Protein AF-A0A3D3CLP3-F1 (afdb_monomer)

Solvent-accessible surface area (backbone atoms only — not comparable to full-atom values): 6701 Å² total; per-residue (Å²): 112,57,32,13,38,24,83,57,45,46,72,43,32,44,95,54,42,31,43,32,36,69,85,78,76,43,76,45,83,39,57,72,63,59,43,54,38,49,54,42,11,60,40,94,85,31,29,59,61,90,64,56,60,70,66,60,53,48,49,33,44,74,74,49,47,34,30,78,57,86,59,96,68,92,74,78,83,79,56,78,46,58,88,82,54,89,85,76,84,88,76,81,91,65,89,84,67,100,63,74,54,96,84,49,93,91,83

pLDDT: mean 94.4, std 3.33, range [79.0, 97.75]

Nearest PDB structures (foldseek):
  5v1s-assembly1_A  TM=6.064E-01  e=2.813E-01  Streptococcus suis
  5txc-assembly1_A  TM=5.192E-01  e=6.654E+00  Asticcacaulis excentricus CB 48
  6h7c-assembly1_A-2  TM=3.894E-01  e=7.591E+00  Zymomonas mobilis subsp. mobilis ZM4 = ATCC 31821

Secondary structure (DSSP, 8-state):
--BEE-TTEEEEESSSEEEEETTTTEEEE--HHHHHHHHHHTSTT-B-GGGS-HHHHHHHHHTTSEESS-----PPP--BPPSSPP------S-S--S---TT-S--

Radius of gyration: 18.67 Å; Cα contacts (8 Å, |Δi|>4): 141; chains: 1; bounding box: 40×26×55 Å

Mean predicted aligned error: 4.15 Å

Sequence (107 aa):
MRYYLSDRFILKLLETPTVYDIRNDELYDLDDDAFEFLKKCAGNEGCGEEGADKEFIGYCLSEGILAKEPVNVKRPFIIKSPVPSLRYLELQITDKCNLKCRHCYIG

Structure (mmCIF, N/CA/C/O backbone):
data_AF-A0A3D3CLP3-F1
#
_entry.id   AF-A0A3D3CLP3-F1
#
loop_
_atom_site.group_PDB
_atom_site.id
_atom_site.type_symbol
_atom_site.label_atom_id
_atom_site.label_alt_id
_atom_site.label_comp_id
_atom_site.label_asym_id
_atom_site.label_entity_id
_atom_site.label_seq_id
_atom_site.pdbx_PDB_ins_code
_atom_site.Cartn_x
_atom_site.Cartn_y
_atom_site.Cartn_z
_atom_site.occupancy
_atom_site.B_iso_or_equiv
_atom_site.auth_seq_id
_atom_site.auth_comp_id
_atom_site.auth_asym_id
_atom_site.auth_atom_id
_atom_site.pdbx_PDB_model_num
ATOM 1 N N . MET A 1 1 ? -15.899 -4.408 18.352 1.00 86.19 1 MET A N 1
ATOM 2 C CA . MET A 1 1 ? -15.344 -5.495 17.506 1.00 86.19 1 MET A CA 1
ATOM 3 C C . MET A 1 1 ? -13.858 -5.217 17.271 1.00 86.19 1 MET A C 1
ATOM 5 O O . MET A 1 1 ? -13.442 -4.113 17.597 1.00 86.19 1 MET A O 1
ATOM 9 N N . ARG A 1 2 ? -13.047 -6.176 16.797 1.00 93.56 2 ARG A N 1
ATOM 10 C CA . ARG A 1 2 ? -11.653 -5.893 16.398 1.00 93.56 2 ARG A CA 1
ATOM 11 C C . ARG A 1 2 ? -11.518 -5.891 14.879 1.00 93.56 2 ARG A C 1
ATOM 13 O O . ARG A 1 2 ? -12.202 -6.666 14.212 1.00 93.56 2 ARG A O 1
ATOM 20 N N . TYR A 1 3 ? -10.643 -5.034 14.369 1.00 96.75 3 TYR A N 1
ATOM 21 C CA . TYR A 1 3 ? -10.332 -4.917 12.950 1.00 96.75 3 TYR A CA 1
ATOM 22 C C . TYR A 1 3 ? -8.836 -5.043 12.710 1.00 96.75 3 TYR A C 1
ATOM 24 O O . TYR A 1 3 ? -8.015 -4.670 13.550 1.00 96.75 3 TYR A O 1
ATOM 32 N N . TYR A 1 4 ? -8.500 -5.550 11.536 1.00 97.38 4 TYR A N 1
ATOM 33 C CA . TYR A 1 4 ? -7.137 -5.820 11.116 1.00 97.38 4 TYR A CA 1
ATOM 34 C C . TYR A 1 4 ? -6.920 -5.196 9.745 1.00 97.38 4 TYR A C 1
ATOM 36 O O . TYR A 1 4 ? -7.798 -5.274 8.890 1.00 97.38 4 TYR A O 1
ATOM 44 N N . LEU A 1 5 ? -5.762 -4.583 9.514 1.00 97.44 5 LEU A N 1
ATOM 45 C CA . LEU A 1 5 ? -5.400 -4.142 8.167 1.00 97.44 5 LEU A CA 1
ATOM 46 C C . LEU A 1 5 ? -5.295 -5.382 7.263 1.00 97.44 5 LEU A C 1
ATOM 48 O O . LEU A 1 5 ? -4.637 -6.357 7.641 1.00 97.44 5 LEU A O 1
ATOM 52 N N . SER A 1 6 ? -5.919 -5.354 6.085 1.00 97.19 6 SER A N 1
ATOM 53 C CA . SER A 1 6 ? -5.889 -6.490 5.156 1.00 97.19 6 SER A CA 1
ATOM 54 C C . SER A 1 6 ? -4.483 -6.724 4.590 1.00 97.19 6 SER A C 1
ATOM 56 O O . SER A 1 6 ? -3.626 -5.836 4.584 1.00 97.19 6 SER A O 1
ATOM 58 N N . ASP A 1 7 ? -4.226 -7.939 4.121 1.00 94.69 7 ASP A N 1
ATOM 59 C CA . ASP A 1 7 ? -2.953 -8.385 3.539 1.00 94.69 7 ASP A CA 1
ATOM 60 C C . ASP A 1 7 ? -2.535 -7.626 2.270 1.00 94.69 7 ASP A C 1
ATOM 62 O O . ASP A 1 7 ? -1.349 -7.359 2.079 1.00 94.69 7 ASP A O 1
ATOM 66 N N . ARG A 1 8 ? -3.498 -7.238 1.429 1.00 95.06 8 ARG A N 1
ATOM 67 C CA . ARG A 1 8 ? -3.258 -6.503 0.179 1.00 95.06 8 ARG A CA 1
ATOM 68 C C . ARG A 1 8 ? -2.923 -5.025 0.365 1.00 95.06 8 ARG A C 1
ATOM 70 O O . ARG A 1 8 ? -2.548 -4.376 -0.605 1.00 95.06 8 ARG A O 1
ATOM 77 N N . PHE A 1 9 ? -3.062 -4.499 1.581 1.00 97.19 9 PHE A N 1
ATOM 78 C CA . PHE A 1 9 ? -2.822 -3.090 1.874 1.00 97.19 9 PHE A CA 1
ATOM 79 C C . PHE A 1 9 ? -1.562 -2.891 2.711 1.00 97.19 9 PHE A C 1
ATOM 81 O O . PHE A 1 9 ? -1.309 -3.623 3.672 1.00 97.19 9 PHE A O 1
ATOM 88 N N . ILE A 1 10 ? -0.775 -1.867 2.380 1.00 96.38 10 ILE A N 1
ATOM 89 C CA . ILE A 1 10 ? 0.450 -1.497 3.104 1.00 96.38 10 ILE A CA 1
ATOM 90 C C . ILE A 1 10 ? 0.433 -0.011 3.436 1.00 96.38 10 ILE A C 1
ATOM 92 O O . ILE A 1 10 ? 0.222 0.825 2.563 1.00 96.38 10 ILE A O 1
ATOM 96 N N . LEU A 1 11 ? 0.743 0.318 4.689 1.00 97.25 11 LEU A N 1
ATOM 97 C CA . LEU A 1 11 ? 0.996 1.696 5.096 1.00 97.25 11 LEU A CA 1
ATOM 98 C C . LEU A 1 11 ? 2.373 2.157 4.633 1.00 97.25 11 LEU A C 1
ATOM 100 O O . LEU A 1 11 ? 3.372 1.456 4.819 1.00 97.25 11 LEU A O 1
ATOM 104 N N . LYS A 1 12 ? 2.428 3.358 4.065 1.00 96.38 12 LYS A N 1
ATOM 105 C CA . LYS A 1 12 ? 3.661 4.012 3.635 1.00 96.38 12 LYS A CA 1
ATOM 106 C C . LYS A 1 12 ? 3.675 5.458 4.128 1.00 96.38 12 LYS A C 1
ATOM 108 O O . LYS A 1 12 ? 2.645 6.119 4.173 1.00 96.38 12 LYS A O 1
ATOM 113 N N . LEU A 1 13 ? 4.863 5.945 4.479 1.00 96.62 13 LEU A N 1
ATOM 114 C CA . LEU A 1 13 ? 5.123 7.372 4.670 1.00 96.62 13 LEU A CA 1
ATOM 115 C C . LEU A 1 13 ? 5.855 7.873 3.425 1.00 96.62 13 LEU A C 1
ATOM 117 O O . LEU A 1 13 ? 7.081 7.769 3.333 1.00 96.62 13 LEU A O 1
ATOM 121 N N . LEU A 1 14 ? 5.094 8.348 2.445 1.00 95.44 14 LEU A N 1
ATOM 122 C CA . LEU A 1 14 ? 5.602 8.854 1.168 1.00 95.44 14 LEU A CA 1
ATOM 123 C C . LEU A 1 14 ? 5.823 10.359 1.309 1.00 95.44 14 LEU A C 1
ATOM 125 O O . LEU A 1 14 ? 6.395 10.780 2.311 1.00 95.44 14 LEU A O 1
ATOM 129 N N . GLU A 1 15 ? 5.379 11.193 0.376 1.00 95.81 15 GLU A N 1
ATOM 130 C CA . GLU A 1 15 ? 5.250 12.633 0.615 1.00 95.81 15 GLU A CA 1
ATOM 131 C C . GLU A 1 15 ? 4.248 12.883 1.757 1.00 95.81 15 GLU A C 1
ATOM 133 O O . GLU A 1 15 ? 4.580 13.581 2.719 1.00 95.81 15 GLU A O 1
ATOM 138 N N . THR A 1 16 ? 3.111 12.187 1.705 1.00 95.94 16 THR A N 1
ATOM 139 C CA . THR A 1 16 ? 2.016 12.126 2.686 1.00 95.94 16 THR A CA 1
ATOM 140 C C . THR A 1 16 ? 1.936 10.742 3.355 1.00 95.94 16 THR A C 1
ATOM 142 O O . THR A 1 16 ? 2.527 9.775 2.854 1.00 95.94 16 THR A O 1
ATOM 145 N N . PRO A 1 17 ? 1.257 10.609 4.509 1.00 97.62 17 PRO A N 1
ATOM 146 C CA . PRO A 1 17 ? 0.816 9.313 5.017 1.00 97.62 17 PRO A CA 1
ATOM 147 C C . PRO A 1 17 ? -0.175 8.671 4.041 1.00 97.62 17 PRO A C 1
ATOM 149 O O . PRO A 1 17 ? -1.073 9.333 3.528 1.00 97.62 17 PRO A O 1
ATOM 152 N N . THR A 1 18 ? -0.001 7.384 3.744 1.00 97.38 18 THR A N 1
ATOM 153 C CA . THR A 1 18 ? -0.784 6.721 2.692 1.00 97.38 18 THR A CA 1
ATOM 154 C C . THR A 1 18 ? -1.022 5.255 3.028 1.00 97.38 18 THR A C 1
ATOM 156 O O . THR A 1 18 ? -0.151 4.589 3.601 1.00 97.38 18 THR A O 1
ATOM 159 N N . VAL A 1 19 ? -2.162 4.718 2.596 1.00 97.75 19 VAL A N 1
ATOM 160 C CA . VAL A 1 19 ? -2.368 3.270 2.471 1.00 97.75 19 VAL A CA 1
ATOM 161 C C . VAL A 1 19 ? -2.369 2.890 0.990 1.00 97.75 19 VAL A C 1
ATOM 163 O O . VAL A 1 19 ? -3.040 3.509 0.169 1.00 97.75 19 VAL A O 1
ATOM 166 N N . TYR A 1 20 ? -1.545 1.907 0.640 1.00 96.88 20 TYR A N 1
ATOM 167 C CA . TYR A 1 20 ? -1.333 1.438 -0.727 1.00 96.88 20 TYR A CA 1
ATOM 168 C C . TYR A 1 20 ? -2.052 0.109 -0.953 1.00 96.88 20 TYR A C 1
ATOM 170 O O . TYR A 1 20 ? -1.768 -0.838 -0.217 1.00 96.88 20 TYR A O 1
ATOM 178 N N . ASP A 1 21 ? -2.920 0.027 -1.964 1.00 96.75 21 ASP A N 1
ATOM 179 C CA . ASP A 1 21 ? -3.465 -1.233 -2.480 1.00 96.75 21 ASP A CA 1
ATOM 180 C C . ASP A 1 21 ? -2.469 -1.848 -3.467 1.00 96.75 21 ASP A C 1
ATOM 182 O O . ASP A 1 21 ? -2.317 -1.393 -4.602 1.00 96.75 21 ASP A O 1
ATOM 186 N N . ILE A 1 22 ? -1.809 -2.924 -3.042 1.00 93.88 22 ILE A N 1
ATOM 187 C CA . ILE A 1 22 ? -0.826 -3.641 -3.861 1.00 93.88 22 ILE A CA 1
ATOM 188 C C . ILE A 1 22 ? -1.477 -4.243 -5.111 1.00 93.88 22 ILE A C 1
ATOM 190 O O . ILE A 1 22 ? -0.820 -4.402 -6.137 1.00 93.88 22 ILE A O 1
ATOM 194 N N . ARG A 1 23 ? -2.750 -4.637 -5.026 1.00 94.50 23 ARG A N 1
ATOM 195 C CA . ARG A 1 23 ? -3.419 -5.388 -6.090 1.00 94.50 23 ARG A CA 1
ATOM 196 C C . ARG A 1 23 ? -3.860 -4.488 -7.236 1.00 94.50 23 ARG A C 1
ATOM 198 O O . ARG A 1 23 ? -3.775 -4.915 -8.385 1.00 94.50 23 ARG A O 1
ATOM 205 N N . ASN A 1 24 ? -4.336 -3.292 -6.908 1.00 95.62 24 ASN A N 1
ATOM 206 C CA . ASN A 1 24 ? -4.899 -2.356 -7.882 1.00 95.62 24 ASN A CA 1
ATOM 207 C C . ASN A 1 24 ? -3.920 -1.237 -8.279 1.00 95.62 24 ASN A C 1
ATOM 209 O O . ASN A 1 24 ? -4.226 -0.477 -9.189 1.00 95.62 24 ASN A O 1
ATOM 213 N N . ASP A 1 25 ? -2.748 -1.161 -7.637 1.00 93.88 25 ASP A N 1
ATOM 214 C CA . ASP A 1 25 ? -1.787 -0.057 -7.774 1.00 93.88 25 ASP A CA 1
ATOM 215 C C . ASP A 1 25 ? -2.391 1.311 -7.395 1.00 93.88 25 ASP A C 1
ATOM 217 O O . ASP A 1 25 ? -2.149 2.328 -8.041 1.00 93.88 25 ASP A O 1
ATOM 221 N N . GLU A 1 26 ? -3.188 1.337 -6.320 1.00 95.06 26 GLU A N 1
ATOM 222 C CA . GLU A 1 26 ? -3.909 2.531 -5.856 1.00 95.06 26 GLU A CA 1
ATOM 223 C C . GLU A 1 26 ? -3.351 3.061 -4.531 1.00 95.06 26 GLU A C 1
ATOM 225 O O . GLU A 1 26 ? -2.928 2.306 -3.652 1.00 95.06 26 GLU A O 1
ATOM 230 N N . LEU A 1 27 ? -3.358 4.385 -4.376 1.00 95.00 27 LEU A N 1
ATOM 231 C CA . LEU A 1 27 ? -2.887 5.087 -3.184 1.00 95.00 27 LEU A CA 1
ATOM 232 C C . LEU A 1 27 ? -4.006 5.950 -2.619 1.00 95.00 27 LEU A C 1
ATOM 234 O O . LEU A 1 27 ? -4.538 6.812 -3.315 1.00 95.00 27 LEU A O 1
ATOM 238 N N . TYR A 1 28 ? -4.299 5.749 -1.341 1.00 96.69 28 TYR A N 1
ATOM 239 C CA . TYR A 1 28 ? -5.237 6.571 -0.592 1.00 96.69 28 TYR A CA 1
ATOM 240 C C . TYR A 1 28 ? -4.445 7.445 0.371 1.00 96.69 28 TYR A C 1
ATOM 242 O O . TYR A 1 28 ? -3.797 6.923 1.286 1.00 96.69 28 TYR A O 1
ATOM 250 N N . ASP A 1 29 ? -4.481 8.756 0.151 1.00 97.00 29 ASP A N 1
ATOM 251 C CA . ASP A 1 29 ? -3.921 9.725 1.088 1.00 97.00 29 ASP A CA 1
ATOM 252 C C . ASP A 1 29 ? -4.702 9.700 2.399 1.00 97.00 29 ASP A C 1
ATOM 254 O O . ASP A 1 29 ? -5.932 9.630 2.415 1.00 97.00 29 ASP A O 1
ATOM 258 N N . LEU A 1 30 ? -3.963 9.736 3.502 1.00 97.62 30 LEU A N 1
ATOM 259 C CA . LEU A 1 30 ? -4.499 9.686 4.851 1.00 97.62 30 LEU A CA 1
ATOM 260 C C . LEU A 1 30 ? -4.094 10.949 5.600 1.00 97.62 30 LEU A C 1
ATOM 262 O O . LEU A 1 30 ? -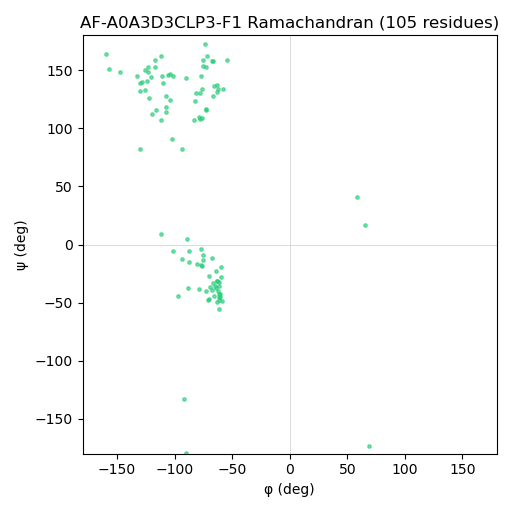2.974 11.446 5.444 1.00 97.62 30 LEU A O 1
ATOM 266 N N . ASP A 1 31 ? -4.993 11.426 6.451 1.00 96.38 31 ASP A N 1
ATOM 267 C CA . ASP A 1 31 ? -4.600 12.319 7.531 1.00 96.38 31 ASP A CA 1
ATOM 268 C C . ASP A 1 31 ? -3.855 11.543 8.636 1.00 96.38 31 ASP A C 1
ATOM 270 O O . ASP A 1 31 ? -3.722 10.311 8.605 1.00 96.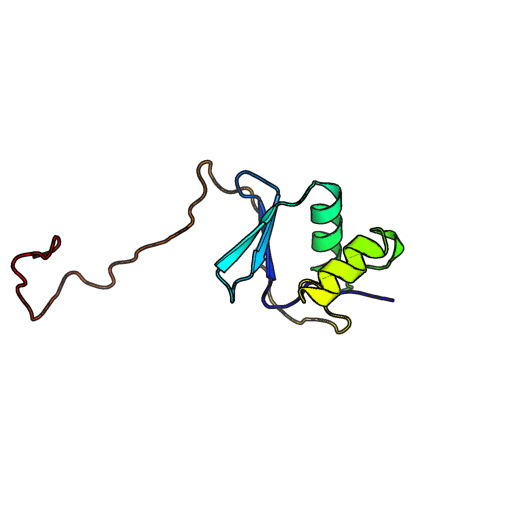38 31 ASP A O 1
ATOM 274 N N . ASP A 1 32 ? -3.319 12.283 9.604 1.00 95.50 32 ASP A N 1
ATOM 275 C CA . ASP A 1 32 ? -2.507 11.708 10.676 1.00 95.50 32 ASP A CA 1
ATOM 276 C C . ASP A 1 32 ? -3.321 10.761 11.579 1.00 95.50 32 ASP A C 1
ATOM 278 O O . ASP A 1 32 ? -2.807 9.722 12.009 1.00 95.50 32 ASP A O 1
ATOM 282 N N . ASP A 1 33 ? -4.599 11.071 11.823 1.00 95.62 33 ASP A N 1
ATOM 283 C CA . ASP A 1 33 ? -5.480 10.279 12.686 1.00 95.62 33 ASP A CA 1
ATOM 284 C C . ASP A 1 33 ? -5.838 8.934 12.034 1.00 95.62 33 ASP A C 1
ATOM 286 O O . ASP A 1 33 ? -5.689 7.873 12.653 1.00 95.62 33 ASP A O 1
ATOM 290 N N . ALA A 1 34 ? -6.229 8.949 10.757 1.00 96.88 34 ALA A N 1
ATOM 291 C CA . ALA A 1 34 ? -6.505 7.755 9.968 1.00 96.88 34 ALA A CA 1
ATOM 292 C C . ALA A 1 34 ? -5.253 6.884 9.820 1.00 96.88 34 ALA A C 1
ATOM 294 O O . ALA A 1 34 ? -5.326 5.654 9.928 1.00 96.88 34 ALA A O 1
ATOM 295 N N . PHE A 1 35 ? -4.085 7.501 9.622 1.00 97.50 35 PHE A N 1
ATOM 296 C CA . PHE A 1 35 ? -2.822 6.777 9.540 1.00 97.50 35 PHE A CA 1
ATOM 297 C C . PHE A 1 35 ? -2.480 6.065 10.851 1.00 97.50 35 PHE A C 1
ATOM 299 O O . PHE A 1 35 ? -2.176 4.867 10.844 1.00 97.50 35 PHE A O 1
ATOM 306 N N . GLU A 1 36 ? -2.554 6.760 11.988 1.00 96.06 36 GLU A N 1
ATOM 307 C CA . GLU A 1 36 ? -2.270 6.160 13.294 1.00 96.06 36 GLU A CA 1
ATOM 308 C C . GLU A 1 36 ? -3.312 5.104 13.683 1.00 96.06 36 GLU A C 1
ATOM 310 O O . GLU A 1 36 ? -2.958 4.084 14.284 1.00 96.06 36 GLU A O 1
ATOM 315 N N . PHE A 1 37 ? -4.576 5.275 13.289 1.00 97.19 37 PHE A N 1
ATOM 316 C CA . PHE A 1 37 ? -5.591 4.237 13.438 1.00 97.19 37 PHE A CA 1
ATOM 317 C C . PHE A 1 37 ? -5.230 2.975 12.647 1.00 97.19 37 PHE A C 1
ATOM 319 O O . PHE A 1 37 ? -5.092 1.897 13.233 1.00 97.19 37 PHE A O 1
ATOM 326 N N . LEU A 1 38 ? -4.996 3.089 11.335 1.00 97.12 38 LEU A N 1
ATOM 327 C CA . LEU A 1 38 ? -4.670 1.935 10.491 1.00 97.12 38 LEU A CA 1
ATOM 328 C C . LEU A 1 38 ? -3.356 1.267 10.910 1.00 97.12 38 LEU A C 1
ATOM 330 O O . LEU A 1 38 ? -3.222 0.046 10.814 1.00 97.12 38 LEU A O 1
ATOM 334 N N . LYS A 1 39 ? -2.396 2.036 11.430 1.00 95.94 39 LYS A N 1
ATOM 335 C CA . LYS A 1 39 ? -1.136 1.520 11.981 1.00 95.94 39 LYS A CA 1
ATOM 336 C C . LYS A 1 39 ? -1.359 0.650 13.214 1.00 95.94 39 LYS A C 1
ATOM 338 O O . LYS A 1 39 ? -0.695 -0.378 13.340 1.00 95.94 39 LYS A O 1
ATOM 343 N N . LYS A 1 40 ? -2.321 0.990 14.080 1.00 95.25 40 LYS A N 1
ATOM 344 C CA . LYS A 1 40 ? -2.758 0.108 15.179 1.00 95.25 40 LYS A CA 1
ATOM 345 C C . LYS A 1 40 ? -3.419 -1.158 14.632 1.00 95.25 40 LYS A C 1
ATOM 347 O O . LYS A 1 40 ? -3.072 -2.254 15.062 1.00 95.25 40 LYS A O 1
ATOM 352 N N . CYS A 1 41 ? -4.298 -1.027 13.637 1.00 95.75 41 CYS A N 1
ATOM 353 C CA . CYS A 1 41 ? -4.964 -2.170 12.999 1.00 95.75 41 CYS A CA 1
ATOM 354 C C . CYS A 1 41 ? -3.986 -3.102 12.259 1.00 95.75 41 CYS A C 1
ATOM 356 O O . CYS A 1 41 ? -4.289 -4.272 12.039 1.00 95.75 41 CYS A O 1
ATOM 358 N N . ALA A 1 42 ? -2.813 -2.604 11.861 1.00 95.25 42 ALA A N 1
ATOM 359 C CA . ALA A 1 42 ? -1.752 -3.393 11.243 1.00 95.25 42 ALA A CA 1
ATOM 360 C C . ALA A 1 42 ? -0.982 -4.281 12.239 1.00 95.25 42 ALA A C 1
ATOM 362 O O . ALA A 1 42 ? -0.229 -5.156 11.805 1.00 95.25 42 ALA A O 1
ATOM 363 N N . GLY A 1 43 ? -1.141 -4.055 13.548 1.00 91.12 43 GLY A N 1
ATOM 364 C CA . GLY A 1 43 ? -0.554 -4.882 14.599 1.00 91.12 43 GLY A CA 1
ATOM 365 C C . GLY A 1 43 ? -1.278 -6.220 14.780 1.00 91.12 43 GLY A C 1
ATOM 366 O O . GLY A 1 43 ? -2.452 -6.362 14.447 1.00 91.12 43 GLY A O 1
ATOM 367 N N . ASN A 1 44 ? -0.590 -7.199 15.377 1.00 87.69 44 ASN A N 1
ATOM 368 C CA . ASN A 1 44 ? -1.116 -8.561 15.579 1.00 87.69 44 ASN A CA 1
ATOM 369 C C . ASN A 1 44 ? -2.402 -8.608 16.417 1.00 87.69 44 ASN A C 1
ATOM 371 O O . ASN A 1 44 ? -3.211 -9.521 16.276 1.00 87.69 44 ASN A O 1
ATOM 375 N N . GLU A 1 45 ? -2.584 -7.638 17.309 1.00 91.00 45 GLU A N 1
ATOM 376 C CA . GLU A 1 45 ? -3.766 -7.559 18.160 1.00 91.00 45 GLU A CA 1
ATOM 377 C C . GLU A 1 45 ? -4.980 -6.953 17.446 1.00 91.00 45 GLU A C 1
ATOM 379 O O . GLU A 1 45 ? -6.103 -7.148 17.916 1.00 91.00 45 GLU A O 1
ATOM 384 N N . GLY A 1 46 ? -4.782 -6.277 16.312 1.00 92.50 46 GLY A N 1
ATOM 385 C CA . GLY A 1 46 ? -5.802 -5.458 15.664 1.00 92.50 46 GLY A CA 1
ATOM 386 C C . GLY A 1 46 ? -6.140 -4.195 16.462 1.00 92.50 46 GLY A C 1
ATOM 387 O O . GLY A 1 46 ? -5.510 -3.874 17.469 1.00 92.50 46 GLY A O 1
ATOM 388 N N . CYS A 1 47 ? -7.159 -3.473 16.009 1.00 93.81 47 CYS A N 1
ATOM 389 C CA . CYS A 1 47 ? -7.655 -2.237 16.617 1.00 93.81 47 CYS A CA 1
ATOM 390 C C . CYS A 1 47 ? -9.145 -2.355 16.978 1.00 93.81 47 CYS A C 1
ATOM 392 O O . CYS A 1 47 ? -9.876 -3.138 16.366 1.00 93.81 47 CYS A O 1
ATOM 394 N N . GLY A 1 48 ? -9.591 -1.603 17.987 1.00 93.25 48 GLY A N 1
ATOM 395 C CA . GLY A 1 48 ? -11.001 -1.495 18.371 1.00 93.25 48 GLY A CA 1
ATOM 396 C C . GLY A 1 48 ? -11.743 -0.356 17.662 1.00 93.25 48 GLY A C 1
ATOM 397 O O . GLY A 1 48 ? -11.173 0.374 16.854 1.00 93.25 48 GLY A O 1
ATOM 398 N N . GLU A 1 49 ? -13.031 -0.204 17.974 1.00 89.19 49 GLU A N 1
ATOM 399 C CA . GLU A 1 49 ? -13.906 0.848 17.417 1.00 89.19 49 GLU A CA 1
ATOM 400 C C . GLU A 1 49 ? -13.654 2.223 18.044 1.00 89.19 49 GLU A C 1
ATOM 402 O O . GLU A 1 49 ? -14.029 3.239 17.482 1.00 89.19 49 GLU A O 1
ATOM 407 N N . GLU A 1 50 ? -13.006 2.274 19.204 1.00 86.25 50 GLU A N 1
ATOM 408 C CA . GLU A 1 50 ? -12.696 3.503 19.933 1.00 86.25 50 GLU A CA 1
ATOM 409 C C . GLU A 1 50 ? -11.667 4.407 19.235 1.00 86.25 50 GLU A C 1
ATOM 411 O O . GLU A 1 50 ? -11.458 5.539 19.664 1.00 86.25 50 GLU A O 1
ATOM 416 N N . GLY A 1 51 ? -10.998 3.906 18.193 1.00 79.00 51 GLY A N 1
ATOM 417 C CA . GLY A 1 51 ? -9.906 4.606 17.523 1.00 79.00 51 GLY A CA 1
ATOM 418 C C . GLY A 1 51 ? -10.299 5.447 16.307 1.00 79.00 51 GLY A C 1
ATOM 419 O O . GLY A 1 51 ? -9.448 6.196 15.840 1.00 79.00 51 GLY A O 1
ATOM 420 N N . ALA A 1 52 ? -11.521 5.311 15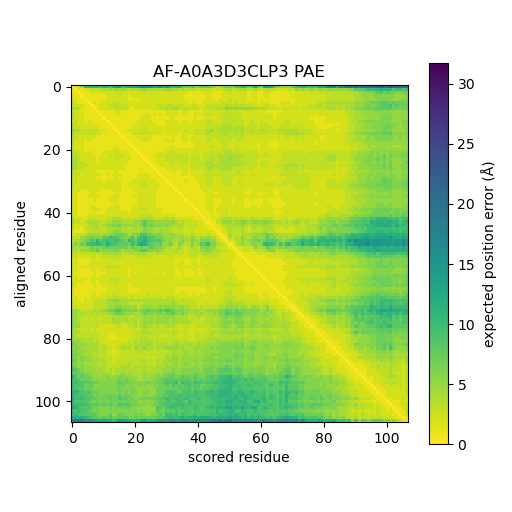.785 1.00 91.38 52 ALA A N 1
ATOM 421 C CA . ALA A 1 52 ? -12.017 6.057 14.626 1.00 91.38 52 ALA A CA 1
ATOM 422 C C . ALA A 1 52 ? -13.553 6.064 14.596 1.00 91.38 52 ALA A C 1
ATOM 424 O O . ALA A 1 52 ? -14.202 5.259 15.266 1.00 91.38 52 ALA A O 1
ATOM 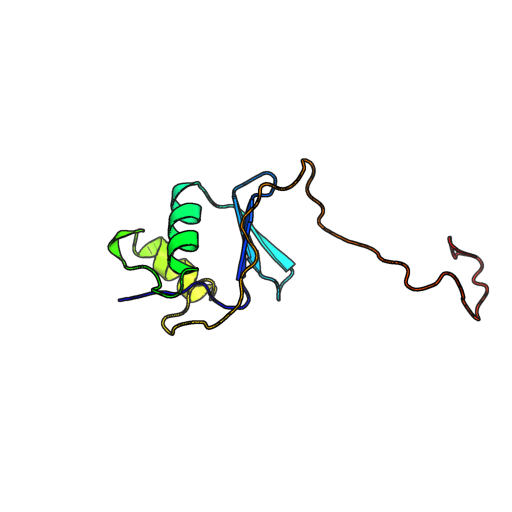425 N N . ASP A 1 53 ? -14.158 6.960 13.817 1.00 93.25 53 ASP A N 1
ATOM 426 C CA . ASP A 1 53 ? -15.609 6.980 13.664 1.00 93.25 53 ASP A CA 1
ATOM 427 C C . ASP A 1 53 ? -16.130 5.795 12.820 1.00 93.25 53 ASP A C 1
ATOM 429 O O . ASP A 1 53 ? -15.405 5.111 12.090 1.00 93.25 53 ASP A O 1
ATOM 433 N N . LYS A 1 54 ? -17.433 5.526 12.943 1.00 94.00 54 LYS A N 1
ATOM 434 C CA . LYS A 1 54 ? -18.077 4.370 12.301 1.00 94.00 54 LYS A CA 1
ATOM 435 C C . LYS A 1 54 ? -18.177 4.497 10.784 1.00 94.00 54 LYS A C 1
ATOM 437 O O . LYS A 1 54 ? -18.257 3.465 10.118 1.00 94.00 54 LYS A O 1
ATOM 442 N N . GLU A 1 55 ? -18.229 5.715 10.255 1.00 95.88 55 GLU A N 1
ATOM 443 C CA . GLU A 1 55 ? -18.319 5.956 8.817 1.00 95.88 55 GLU A CA 1
ATOM 444 C C . GLU A 1 55 ? -16.991 5.593 8.158 1.00 95.88 55 GLU A C 1
ATOM 446 O O . GLU A 1 55 ? -16.977 4.785 7.229 1.00 95.88 55 GLU A O 1
ATOM 451 N N . PHE A 1 56 ? -15.878 6.060 8.725 1.00 96.19 56 PHE A N 1
ATOM 452 C CA . PHE A 1 56 ? -14.536 5.699 8.283 1.00 96.19 56 PHE A CA 1
ATOM 453 C C . PHE A 1 56 ? -14.289 4.188 8.351 1.00 96.19 56 PHE A C 1
ATOM 455 O O . PHE A 1 56 ? -13.871 3.578 7.367 1.00 96.19 56 PHE A O 1
ATOM 462 N N . ILE A 1 57 ? -14.616 3.543 9.477 1.00 96.62 57 ILE A N 1
ATOM 463 C CA . ILE A 1 57 ? -14.478 2.083 9.612 1.00 96.62 57 ILE A CA 1
ATOM 464 C C . ILE A 1 57 ? -15.343 1.356 8.573 1.00 96.62 57 ILE A C 1
ATOM 466 O O . ILE A 1 57 ? -14.897 0.378 7.970 1.00 96.62 57 ILE A O 1
ATOM 470 N N . GLY A 1 58 ? -16.576 1.822 8.354 1.00 97.00 58 GLY A N 1
ATOM 471 C CA . GLY A 1 58 ? -17.486 1.272 7.353 1.00 97.00 58 GLY A CA 1
ATOM 472 C C . GLY A 1 58 ? -16.918 1.366 5.940 1.00 97.00 58 GLY A C 1
ATOM 473 O O . GLY A 1 58 ? -16.923 0.367 5.221 1.00 97.00 58 GLY A O 1
ATOM 474 N N . TYR A 1 59 ? -16.364 2.525 5.585 1.00 96.88 59 TYR A N 1
ATOM 475 C CA . TYR A 1 59 ? -15.687 2.747 4.312 1.00 96.88 59 TYR A CA 1
ATOM 476 C C . TYR A 1 59 ? -14.466 1.833 4.151 1.00 96.88 59 TYR A C 1
ATOM 478 O O . TYR A 1 59 ? -14.329 1.124 3.156 1.00 96.88 59 TYR A O 1
ATOM 486 N N . CYS A 1 60 ? -13.604 1.747 5.167 1.00 97.44 60 CYS A N 1
ATOM 487 C CA . CYS A 1 60 ? -12.452 0.854 5.115 1.00 97.44 60 CYS A CA 1
ATOM 488 C C . CYS A 1 60 ? -12.847 -0.624 4.971 1.00 97.44 60 CYS A C 1
ATOM 490 O O . CYS A 1 60 ? -12.116 -1.391 4.350 1.00 97.44 60 CYS A O 1
ATOM 492 N N . LEU A 1 61 ? -13.981 -1.048 5.535 1.00 97.25 61 LEU A N 1
ATOM 493 C CA . LEU A 1 61 ? -14.501 -2.403 5.346 1.00 97.25 61 LEU A CA 1
ATOM 494 C C . LEU A 1 61 ? -15.067 -2.610 3.935 1.00 97.25 61 LEU A C 1
ATOM 496 O O . LEU A 1 61 ? -14.854 -3.680 3.367 1.00 97.25 61 LEU A O 1
ATOM 500 N N . SER A 1 62 ? -15.769 -1.626 3.362 1.00 97.12 62 SER A N 1
ATOM 501 C CA . SER A 1 62 ? -16.323 -1.739 2.003 1.00 97.12 62 SER A CA 1
ATOM 502 C C . SER A 1 62 ? -15.233 -1.779 0.938 1.00 97.12 62 SER A C 1
ATOM 504 O O . SER A 1 62 ? -15.315 -2.585 0.016 1.00 97.12 62 SER A O 1
ATOM 506 N N . GLU A 1 63 ? -14.175 -0.987 1.117 1.00 96.38 63 GLU A N 1
ATOM 507 C CA . GLU A 1 63 ? -12.984 -1.000 0.262 1.00 96.38 63 GLU A CA 1
ATOM 508 C C . GLU A 1 63 ? -12.055 -2.190 0.564 1.00 96.38 63 GLU A C 1
ATOM 510 O O . GLU A 1 63 ? -11.040 -2.393 -0.099 1.00 96.38 63 GLU A O 1
ATOM 515 N N . GLY A 1 64 ? -12.358 -3.004 1.581 1.00 96.75 64 GLY A N 1
ATOM 516 C CA . GLY A 1 64 ? -11.533 -4.138 2.005 1.00 96.75 64 GLY A CA 1
ATOM 517 C C . GLY A 1 64 ? -10.160 -3.749 2.566 1.00 96.75 64 GLY A C 1
ATOM 518 O O . GLY A 1 64 ? -9.276 -4.602 2.640 1.00 96.75 64 GLY A O 1
ATOM 519 N N . ILE A 1 65 ? -9.963 -2.479 2.936 1.00 97.62 65 ILE A N 1
ATOM 520 C CA . ILE A 1 65 ? -8.783 -1.984 3.663 1.00 97.62 65 ILE A CA 1
ATOM 521 C C . ILE A 1 65 ? -8.692 -2.688 5.017 1.00 97.62 65 ILE A C 1
ATOM 523 O O . ILE A 1 65 ? -7.615 -3.131 5.422 1.00 97.62 65 ILE A O 1
ATOM 527 N N . LEU A 1 66 ? -9.830 -2.837 5.697 1.00 97.56 66 LEU A N 1
ATOM 528 C CA . LEU A 1 66 ? -9.944 -3.577 6.948 1.00 97.56 66 LEU A CA 1
ATOM 529 C C . LEU A 1 66 ? -10.598 -4.943 6.740 1.00 97.56 66 LEU A C 1
ATOM 531 O O . LEU A 1 66 ? -11.530 -5.107 5.956 1.00 97.56 66 LEU A O 1
ATOM 535 N N . ALA A 1 67 ? -10.149 -5.903 7.538 1.00 96.81 67 ALA A N 1
ATOM 536 C CA . ALA A 1 67 ? -10.737 -7.216 7.713 1.00 96.81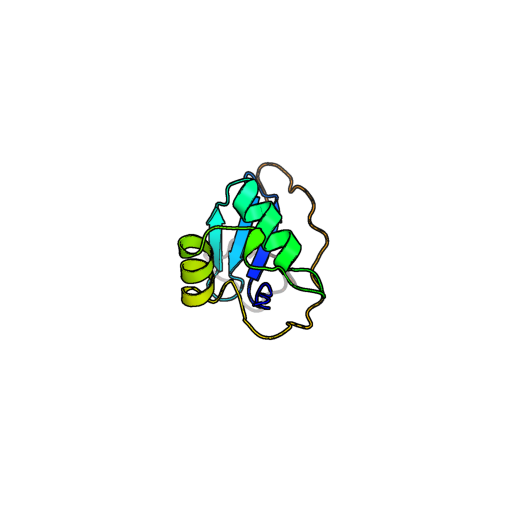 67 ALA A CA 1
ATOM 537 C C . ALA A 1 67 ? -11.211 -7.391 9.163 1.00 96.81 67 ALA A C 1
ATOM 539 O O . ALA A 1 67 ? -10.675 -6.790 10.098 1.00 96.81 67 ALA A O 1
ATOM 540 N N . LYS A 1 68 ? -12.227 -8.236 9.359 1.00 95.56 68 LYS A N 1
ATOM 541 C CA . LYS A 1 68 ? -12.718 -8.621 10.698 1.00 95.56 68 LYS A CA 1
ATOM 542 C C . LYS A 1 68 ? -11.962 -9.815 11.281 1.00 95.56 68 LYS A C 1
ATOM 544 O O . LYS A 1 68 ? -12.071 -10.089 12.472 1.00 95.56 68 LYS A O 1
ATOM 549 N N . GLU A 1 69 ? -11.214 -10.519 10.440 1.00 94.44 69 GLU A N 1
ATOM 550 C CA . GLU A 1 69 ? -10.402 -11.665 10.825 1.00 94.44 69 GLU A CA 1
ATOM 551 C C . GLU A 1 69 ? -8.930 -11.251 10.951 1.00 94.44 69 GLU A C 1
ATOM 553 O O . GLU A 1 69 ? -8.475 -10.396 10.184 1.00 94.44 69 GLU A O 1
ATOM 558 N N . PRO A 1 70 ? -8.176 -11.838 11.898 1.00 94.06 70 PRO A N 1
ATOM 559 C CA . PRO A 1 70 ? -6.747 -11.593 12.018 1.00 94.06 70 PRO A CA 1
ATOM 560 C C . PRO A 1 70 ? -6.000 -11.945 10.732 1.00 94.06 70 PRO A C 1
ATOM 562 O O . PRO A 1 70 ? -6.166 -13.030 10.177 1.00 94.06 70 PRO A O 1
ATOM 565 N N . VAL A 1 71 ? -5.113 -11.050 10.302 1.00 93.56 71 VAL A N 1
ATOM 566 C CA . VAL A 1 71 ? -4.298 -11.235 9.099 1.00 93.56 71 VAL A CA 1
ATOM 567 C C . VAL A 1 71 ? -2.855 -11.514 9.502 1.00 93.56 71 VAL A C 1
ATOM 569 O O . VAL A 1 71 ? -2.196 -10.674 10.111 1.00 93.56 71 VAL A O 1
ATOM 572 N N . ASN A 1 72 ? -2.342 -12.691 9.140 1.00 88.56 72 ASN A N 1
ATOM 573 C CA . ASN A 1 72 ? -0.971 -13.088 9.450 1.00 88.56 72 ASN A CA 1
ATOM 574 C C . ASN A 1 72 ? -0.022 -12.754 8.290 1.00 88.56 72 ASN A C 1
ATOM 576 O O . ASN A 1 72 ? 0.294 -13.610 7.464 1.00 88.56 72 ASN A O 1
ATOM 580 N N . VAL A 1 73 ? 0.423 -11.497 8.223 1.00 90.19 73 VAL A N 1
ATOM 581 C CA . VAL A 1 73 ? 1.383 -11.028 7.213 1.00 90.19 73 VAL A CA 1
ATOM 582 C C . VAL A 1 73 ? 2.555 -10.296 7.847 1.00 90.19 73 VAL A C 1
ATOM 584 O O . VAL A 1 73 ? 2.399 -9.481 8.755 1.00 90.19 73 VAL A O 1
ATOM 587 N N . LYS A 1 74 ? 3.758 -10.547 7.322 1.00 89.56 74 LYS A N 1
ATOM 588 C CA . LYS A 1 74 ? 4.948 -9.792 7.711 1.00 89.56 74 LYS A CA 1
ATOM 589 C C . LYS A 1 74 ? 4.945 -8.449 6.987 1.00 89.56 74 LYS A C 1
ATOM 591 O O . LYS A 1 74 ? 5.167 -8.390 5.781 1.00 89.56 74 LYS A O 1
ATOM 596 N N . ARG A 1 75 ? 4.718 -7.373 7.735 1.00 90.00 75 ARG A N 1
ATOM 597 C CA . ARG A 1 75 ? 4.716 -6.004 7.206 1.00 90.00 75 ARG A CA 1
ATOM 598 C C . ARG A 1 75 ? 6.121 -5.392 7.292 1.00 90.00 75 ARG A C 1
ATOM 600 O O . ARG A 1 75 ? 6.841 -5.675 8.253 1.00 90.00 75 ARG A O 1
ATOM 607 N N . PRO A 1 76 ? 6.543 -4.584 6.305 1.00 89.69 76 PRO A N 1
ATOM 608 C CA . PRO A 1 76 ? 7.790 -3.837 6.403 1.00 89.69 76 PRO A CA 1
ATOM 609 C C . PRO A 1 76 ? 7.696 -2.773 7.503 1.00 89.69 76 PRO A C 1
ATOM 611 O O . PRO A 1 76 ? 6.605 -2.335 7.872 1.00 89.69 76 PRO A O 1
ATOM 614 N N . PHE A 1 77 ? 8.849 -2.334 8.009 1.00 91.94 77 PHE A N 1
ATOM 615 C CA . PHE A 1 77 ? 8.890 -1.175 8.894 1.00 91.94 77 PHE A CA 1
ATOM 616 C C . PHE A 1 77 ? 8.425 0.073 8.146 1.00 91.94 77 PHE A C 1
ATOM 618 O O . PHE A 1 77 ? 8.820 0.313 7.004 1.00 91.94 77 PHE A O 1
ATOM 625 N N . ILE A 1 78 ? 7.606 0.878 8.815 1.00 94.50 78 ILE A N 1
ATOM 626 C CA . ILE A 1 78 ? 7.154 2.159 8.28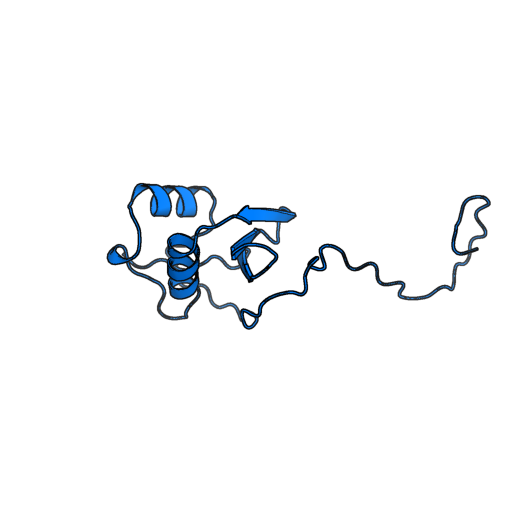8 1.00 94.50 78 ILE A CA 1
ATOM 627 C C . ILE A 1 78 ? 8.296 3.163 8.469 1.00 94.50 78 ILE A C 1
ATOM 629 O O . ILE A 1 78 ? 8.594 3.580 9.587 1.00 94.50 78 ILE A O 1
ATOM 633 N N . ILE A 1 79 ? 8.934 3.538 7.364 1.00 95.31 79 ILE A N 1
ATOM 634 C CA . ILE A 1 79 ? 9.990 4.553 7.303 1.00 95.31 79 ILE A CA 1
ATOM 635 C C . ILE A 1 79 ? 9.588 5.651 6.318 1.00 95.31 79 ILE A C 1
ATOM 637 O O . ILE A 1 79 ? 8.892 5.383 5.337 1.00 95.31 79 ILE A O 1
ATOM 641 N N . LYS A 1 80 ? 10.018 6.892 6.578 1.00 96.38 80 LYS A N 1
ATOM 642 C CA . LYS A 1 80 ? 9.792 8.008 5.652 1.00 96.38 80 LYS A CA 1
ATOM 643 C C . LYS A 1 80 ? 10.595 7.776 4.374 1.00 96.38 80 LYS A C 1
ATOM 645 O O . LYS A 1 80 ? 11.799 7.533 4.428 1.00 96.38 80 LYS A O 1
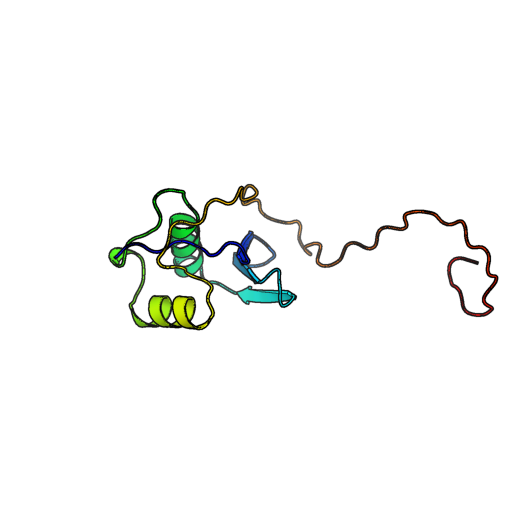ATOM 650 N N . SER A 1 81 ? 9.917 7.858 3.236 1.00 95.69 81 SER A N 1
ATOM 651 C CA . SER A 1 81 ? 10.546 7.761 1.921 1.00 95.69 81 SER A CA 1
ATOM 652 C C . SER A 1 81 ? 11.300 9.054 1.580 1.00 95.69 81 SER A C 1
ATOM 654 O O . SER A 1 81 ? 10.917 10.122 2.066 1.00 95.69 81 SER A O 1
ATOM 656 N N . PRO A 1 82 ? 12.343 8.994 0.730 1.00 95.56 82 PRO A N 1
ATOM 657 C CA . PRO A 1 82 ? 12.923 10.187 0.119 1.00 95.56 82 PRO A CA 1
ATOM 658 C C . PRO A 1 82 ? 11.860 11.022 -0.602 1.00 95.56 82 PRO A C 1
ATOM 660 O O . PRO A 1 82 ? 10.807 10.502 -0.970 1.00 95.56 82 PRO A O 1
ATOM 663 N N . VAL A 1 83 ? 12.153 12.305 -0.820 1.00 95.69 83 VAL A N 1
ATOM 664 C CA . VAL A 1 83 ? 11.277 13.218 -1.565 1.00 95.69 83 VAL A CA 1
ATOM 665 C C . VAL A 1 83 ? 12.014 13.673 -2.835 1.00 95.69 83 VAL A C 1
ATOM 667 O O . VAL A 1 83 ? 13.046 14.335 -2.703 1.00 95.69 83 VAL A O 1
ATOM 670 N N . PRO A 1 84 ? 11.525 13.335 -4.047 1.00 94.25 84 PRO A N 1
ATOM 671 C CA . PRO A 1 84 ? 10.331 12.528 -4.324 1.00 94.25 84 PRO A CA 1
ATOM 672 C C . PRO A 1 84 ? 10.531 11.036 -4.010 1.00 94.25 84 PRO A C 1
ATOM 674 O O . PRO A 1 84 ? 11.644 10.506 -4.072 1.00 94.25 84 PRO A O 1
ATOM 677 N N . SER A 1 85 ? 9.434 10.357 -3.688 1.00 94.75 85 SER A N 1
ATOM 678 C CA . SER A 1 85 ? 9.409 8.928 -3.388 1.00 94.75 85 SER A CA 1
ATOM 679 C C . SER A 1 85 ? 9.501 8.077 -4.658 1.00 94.75 85 SER A C 1
ATOM 681 O O . SER A 1 85 ? 8.965 8.420 -5.713 1.00 94.75 85 SER A O 1
ATOM 683 N N . LEU A 1 86 ? 10.184 6.930 -4.565 1.00 92.19 86 LEU A N 1
ATOM 684 C CA . LEU A 1 86 ? 10.284 5.971 -5.667 1.00 92.19 86 LEU A CA 1
ATOM 685 C C . LEU A 1 86 ? 8.943 5.244 -5.850 1.00 92.19 86 LEU A C 1
ATOM 687 O O . LEU A 1 86 ? 8.508 4.513 -4.960 1.00 92.19 86 LEU A O 1
ATOM 691 N N . ARG A 1 87 ? 8.304 5.433 -7.009 1.00 89.62 87 ARG A N 1
ATOM 692 C CA . ARG A 1 87 ? 7.021 4.791 -7.358 1.00 89.62 87 ARG A CA 1
ATOM 693 C C . ARG A 1 87 ? 7.194 3.540 -8.202 1.00 89.62 87 ARG A C 1
ATOM 695 O O . ARG A 1 87 ? 6.599 2.513 -7.903 1.00 89.62 87 ARG A O 1
ATOM 702 N N . TYR A 1 88 ? 8.070 3.622 -9.196 1.00 91.00 88 TYR A N 1
ATOM 703 C CA . TYR A 1 88 ? 8.336 2.543 -10.132 1.00 91.00 88 TYR A CA 1
ATOM 704 C C . TYR A 1 88 ? 9.828 2.247 -10.148 1.00 91.00 88 TYR A C 1
ATOM 706 O O . TYR A 1 88 ? 10.650 3.160 -10.231 1.00 91.00 88 TYR A O 1
ATOM 714 N N . LEU A 1 89 ? 10.163 0.964 -10.057 1.00 92.81 89 LEU A N 1
ATOM 715 C CA . LEU A 1 89 ? 11.520 0.472 -10.224 1.00 92.81 89 LEU A CA 1
ATOM 716 C C . LEU A 1 89 ? 11.567 -0.344 -11.511 1.00 92.81 89 LEU A C 1
ATOM 718 O O . LEU A 1 89 ? 11.061 -1.464 -11.559 1.00 92.81 89 LEU A O 1
ATOM 722 N N . GLU A 1 90 ? 12.187 0.215 -12.545 1.00 93.69 90 GLU A N 1
ATOM 723 C CA . GLU A 1 90 ? 12.601 -0.567 -13.703 1.00 93.69 90 GLU A CA 1
ATOM 724 C C . GLU A 1 90 ? 13.941 -1.230 -13.379 1.00 93.69 90 GLU A C 1
ATOM 726 O O . GLU A 1 90 ? 14.915 -0.558 -13.036 1.00 93.69 90 GLU A O 1
ATOM 731 N N . LEU A 1 91 ? 13.988 -2.557 -13.481 1.00 95.12 91 LEU A N 1
ATOM 732 C CA . LEU A 1 91 ? 15.213 -3.325 -13.307 1.00 95.12 91 LEU A CA 1
ATOM 733 C C . LEU A 1 91 ? 15.516 -4.097 -14.590 1.00 95.12 91 LEU A C 1
ATOM 735 O O . LEU A 1 91 ? 14.816 -5.050 -14.935 1.00 95.12 91 LEU A O 1
ATOM 739 N N . GLN A 1 92 ? 16.594 -3.717 -15.271 1.00 93.31 92 GLN A N 1
ATOM 740 C CA . GLN A 1 92 ? 17.116 -4.482 -16.399 1.00 93.31 92 GLN A CA 1
ATOM 741 C C . GLN A 1 92 ? 17.854 -5.719 -15.876 1.00 93.31 92 GLN A C 1
ATOM 743 O O . GLN A 1 92 ? 18.928 -5.615 -15.289 1.00 93.31 92 GLN A O 1
ATOM 748 N N . ILE A 1 93 ? 17.272 -6.904 -16.081 1.00 95.44 93 ILE A N 1
ATOM 749 C CA . ILE A 1 93 ? 17.874 -8.176 -15.641 1.00 95.44 93 ILE A CA 1
ATOM 750 C C . ILE A 1 93 ? 19.130 -8.506 -16.461 1.00 95.44 93 ILE A C 1
ATOM 752 O O . ILE A 1 93 ? 20.103 -9.048 -15.941 1.00 95.44 93 ILE A O 1
ATOM 756 N N . THR A 1 94 ? 19.109 -8.181 -17.754 1.00 94.56 94 THR A N 1
ATOM 757 C CA . THR A 1 94 ? 20.248 -8.268 -18.669 1.00 94.56 94 THR A CA 1
ATOM 758 C C . THR A 1 94 ? 20.028 -7.313 -19.840 1.00 94.56 94 THR A C 1
ATOM 760 O O . THR A 1 94 ? 18.891 -7.058 -20.228 1.00 94.56 94 THR A O 1
ATOM 763 N N . ASP A 1 95 ? 21.117 -6.817 -20.416 1.00 92.25 95 ASP A N 1
ATOM 764 C CA . ASP A 1 95 ? 21.151 -6.068 -21.674 1.00 92.25 95 ASP A CA 1
ATOM 765 C C . ASP A 1 95 ? 21.282 -6.983 -22.910 1.00 92.25 95 ASP A C 1
ATOM 767 O O . ASP A 1 95 ? 21.203 -6.523 -24.049 1.00 92.25 95 ASP A O 1
ATOM 771 N N . LYS A 1 96 ? 21.457 -8.299 -22.716 1.00 94.69 96 LYS A N 1
ATOM 772 C CA . LYS A 1 96 ? 21.533 -9.270 -23.811 1.00 94.69 96 LYS A CA 1
ATOM 773 C C . LYS A 1 96 ? 20.156 -9.472 -24.437 1.00 94.69 96 LYS A C 1
ATOM 775 O O . LYS A 1 96 ? 19.264 -1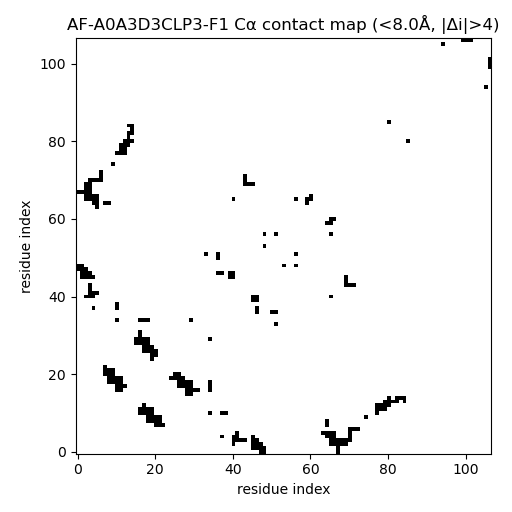0.051 -23.822 1.00 94.69 96 LYS A O 1
ATOM 780 N 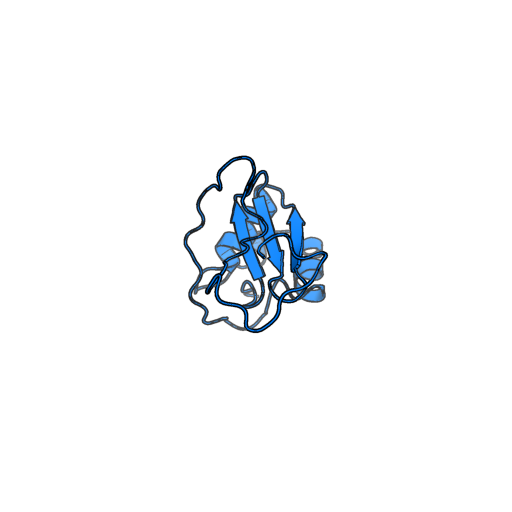N . CYS A 1 97 ? 20.030 -9.093 -25.706 1.00 94.25 97 CYS A N 1
ATOM 781 C CA . CYS A 1 97 ? 18.857 -9.341 -26.538 1.00 94.25 97 CYS A CA 1
ATOM 782 C C . CYS A 1 97 ? 19.257 -10.104 -27.812 1.00 94.25 97 CYS A C 1
ATOM 784 O O . CYS A 1 97 ? 20.305 -9.847 -28.404 1.00 94.25 97 CYS A O 1
ATOM 786 N N . ASN A 1 98 ? 18.433 -11.059 -28.250 1.00 95.88 98 ASN A N 1
ATOM 787 C CA . ASN A 1 98 ? 18.638 -11.812 -29.496 1.00 95.88 98 ASN A CA 1
ATOM 788 C C . ASN A 1 98 ? 17.993 -11.140 -30.725 1.00 95.88 98 ASN A C 1
ATOM 790 O O . ASN A 1 98 ? 18.012 -11.710 -31.816 1.00 95.88 98 ASN A O 1
ATOM 794 N N . LEU A 1 99 ? 17.431 -9.941 -30.555 1.00 96.00 99 LEU A N 1
ATOM 795 C CA . LEU A 1 99 ? 16.854 -9.108 -31.608 1.00 96.00 99 LEU A CA 1
ATOM 796 C C . LEU A 1 99 ? 17.625 -7.789 -31.717 1.00 96.00 99 LEU A C 1
ATOM 798 O O . LEU A 1 99 ? 18.293 -7.375 -30.778 1.00 96.00 99 LEU A O 1
ATOM 802 N N . LYS A 1 100 ? 17.511 -7.130 -32.874 1.00 93.88 100 LYS A N 1
ATOM 803 C CA . LYS A 1 100 ? 18.085 -5.800 -33.137 1.00 93.88 100 LYS A CA 1
ATOM 804 C C . LYS A 1 100 ? 17.020 -4.890 -33.726 1.00 93.88 100 LYS A C 1
ATOM 806 O O . LYS A 1 100 ? 16.879 -4.767 -34.946 1.00 93.88 100 LYS A O 1
ATOM 811 N N . CYS A 1 101 ? 16.200 -4.319 -32.854 1.00 95.56 101 CYS A N 1
ATOM 812 C CA . CYS A 1 101 ? 15.065 -3.501 -33.262 1.00 95.56 101 CYS A CA 1
ATOM 813 C C . CYS A 1 101 ? 15.532 -2.077 -33.589 1.00 95.56 101 CYS A C 1
ATOM 815 O O . CYS A 1 101 ? 16.183 -1.435 -32.775 1.00 95.56 101 CYS A O 1
ATOM 817 N N . ARG A 1 102 ? 15.131 -1.533 -34.749 1.00 96.44 102 ARG A N 1
ATOM 818 C CA . ARG A 1 102 ? 15.536 -0.177 -35.188 1.00 96.44 102 ARG A CA 1
ATOM 819 C C . ARG A 1 102 ? 15.129 0.958 -34.233 1.00 96.44 102 ARG A C 1
ATOM 821 O O . ARG A 1 102 ? 15.693 2.038 -34.326 1.00 96.44 102 ARG A O 1
ATOM 828 N N . HIS A 1 103 ? 14.153 0.718 -33.356 1.00 96.12 103 HIS A N 1
ATOM 829 C CA . HIS A 1 103 ? 13.608 1.698 -32.407 1.00 96.12 103 HIS A CA 1
ATOM 830 C C . HIS A 1 103 ? 13.950 1.371 -30.941 1.00 96.12 103 HIS A C 1
ATOM 832 O O . HIS A 1 103 ? 13.375 1.966 -30.034 1.00 96.12 103 HIS A O 1
ATOM 838 N N . CYS A 1 104 ? 14.820 0.386 -30.689 1.00 94.38 104 CYS A N 1
ATOM 839 C CA . CYS A 1 104 ? 15.223 0.016 -29.334 1.00 94.38 104 CYS A CA 1
ATOM 840 C C . CYS A 1 104 ? 16.245 1.019 -28.797 1.00 94.38 104 CYS A C 1
ATOM 842 O O . CYS A 1 104 ? 17.236 1.305 -29.464 1.00 94.38 104 CYS A O 1
ATOM 844 N N . TYR A 1 105 ? 16.022 1.529 -27.585 1.00 92.19 105 TYR A N 1
ATOM 845 C CA . TYR A 1 105 ? 16.963 2.445 -26.937 1.00 92.19 105 TYR A CA 1
ATOM 846 C C . TYR A 1 105 ? 18.198 1.727 -26.358 1.00 92.19 105 TYR A C 1
ATOM 848 O O . TYR A 1 105 ? 19.199 2.380 -26.079 1.00 92.19 105 TYR A O 1
ATOM 856 N N . ILE A 1 106 ? 18.126 0.400 -26.177 1.00 90.81 106 ILE A N 1
ATOM 857 C CA . ILE A 1 106 ? 19.212 -0.436 -25.637 1.00 90.81 106 ILE A CA 1
ATOM 858 C C . ILE A 1 106 ? 20.151 -0.922 -26.757 1.00 90.81 106 ILE A C 1
ATOM 860 O O . ILE A 1 106 ? 21.363 -0.962 -26.553 1.00 90.81 106 ILE A O 1
ATOM 864 N N . GLY A 1 107 ? 19.613 -1.259 -27.939 1.00 79.44 107 GLY A N 1
ATOM 865 C CA . GLY A 1 107 ? 20.366 -1.767 -29.102 1.00 79.44 107 GLY A CA 1
ATOM 866 C C . GLY A 1 107 ? 19.766 -3.017 -29.732 1.00 79.44 107 GLY A C 1
ATOM 867 O O . GLY A 1 107 ? 20.558 -3.813 -30.285 1.00 79.44 107 GLY A O 1
#

Foldseek 3Di:
DFKAFDPQWAWEQAVATWIARNVPRDIDGDDPLVSVQNVQNPDQVGHDCVSDDPVVVVVCVVVVRMDPDGDDDDYDDHDHAPVNHDSDDDDDPDLDDPDDDPPDPSD